Protein AF-A0A5D0VZ85-F1 (afdb_monomer)

Structure (mmCIF, N/CA/C/O backbone):
data_AF-A0A5D0VZ85-F1
#
_entry.id   AF-A0A5D0VZ85-F1
#
loop_
_atom_site.group_PDB
_atom_site.id
_atom_site.type_symbol
_atom_site.label_atom_id
_atom_site.label_alt_id
_atom_site.label_comp_id
_atom_site.label_asym_id
_atom_site.label_entity_id
_atom_site.label_se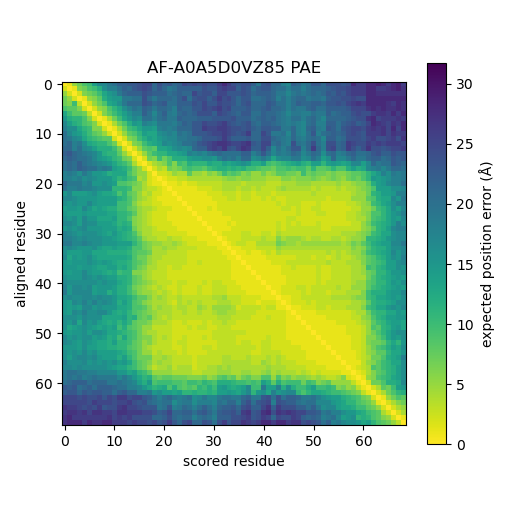q_id
_atom_site.pdbx_PDB_ins_code
_atom_site.Cartn_x
_atom_site.Cartn_y
_atom_site.Cartn_z
_atom_site.occupancy
_atom_site.B_iso_or_equiv
_atom_site.auth_seq_id
_atom_site.auth_comp_id
_atom_site.auth_asym_id
_atom_site.auth_atom_id
_atom_site.pdbx_PDB_model_num
ATOM 1 N N . MET A 1 1 ? 12.289 16.158 -9.3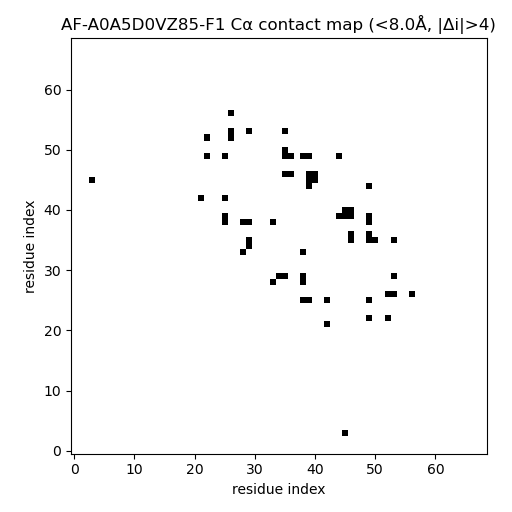78 1.00 34.72 1 MET A N 1
ATOM 2 C CA . MET A 1 1 ? 11.977 14.898 -10.082 1.00 34.72 1 MET A CA 1
ATOM 3 C C . MET A 1 1 ? 12.570 13.811 -9.205 1.00 34.72 1 MET A C 1
ATOM 5 O O . MET A 1 1 ? 13.780 13.780 -9.081 1.00 34.72 1 MET A O 1
ATOM 9 N N . ILE A 1 2 ? 11.753 13.117 -8.408 1.00 45.94 2 ILE A N 1
ATOM 10 C CA . ILE A 1 2 ? 12.266 12.280 -7.310 1.00 45.94 2 ILE A CA 1
ATOM 11 C C . ILE A 1 2 ? 12.908 11.027 -7.913 1.00 45.94 2 ILE A C 1
ATOM 13 O O . ILE A 1 2 ? 12.217 10.136 -8.407 1.00 45.94 2 ILE A O 1
ATOM 17 N N . GLU A 1 3 ? 14.237 11.017 -7.894 1.00 41.22 3 GLU A N 1
ATOM 18 C CA . GLU A 1 3 ? 15.114 9.943 -8.345 1.00 41.22 3 GLU A CA 1
ATOM 19 C C . GLU A 1 3 ? 14.856 8.688 -7.495 1.00 41.22 3 GLU A C 1
ATOM 21 O O . GLU A 1 3 ? 15.167 8.639 -6.309 1.00 41.22 3 GLU A O 1
ATOM 26 N N . ASN A 1 4 ? 14.236 7.669 -8.094 1.00 37.47 4 ASN A N 1
ATOM 27 C CA . ASN A 1 4 ? 14.070 6.336 -7.501 1.00 37.47 4 ASN A CA 1
ATOM 28 C C . ASN A 1 4 ? 15.235 5.423 -7.931 1.00 37.47 4 ASN A C 1
ATOM 30 O O . ASN A 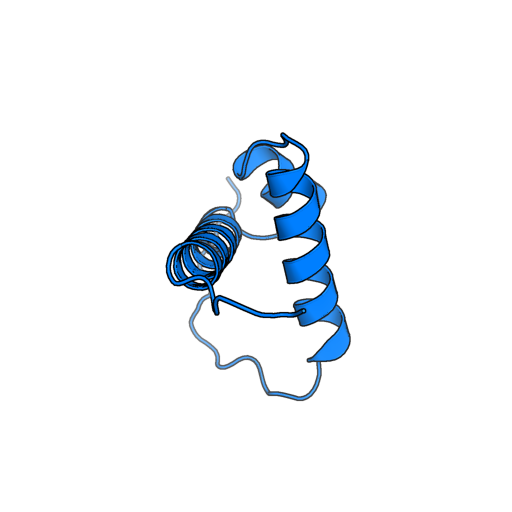1 4 ? 15.035 4.327 -8.454 1.00 37.47 4 ASN A O 1
ATOM 34 N N . GLU A 1 5 ? 16.465 5.885 -7.724 1.00 50.97 5 GLU A N 1
ATOM 35 C CA . GLU A 1 5 ? 17.690 5.119 -7.964 1.00 50.97 5 GLU A CA 1
ATOM 36 C C . GLU A 1 5 ? 18.149 4.526 -6.625 1.00 50.97 5 GLU A C 1
ATOM 38 O O . GLU A 1 5 ? 18.734 5.215 -5.793 1.00 50.97 5 GLU A O 1
ATOM 43 N N . GLY A 1 6 ? 17.842 3.252 -6.359 1.00 41.22 6 GLY A N 1
ATOM 44 C CA . GLY A 1 6 ? 18.276 2.651 -5.094 1.00 41.22 6 GLY A CA 1
ATOM 45 C C . GLY A 1 6 ? 17.709 1.284 -4.735 1.00 41.22 6 GLY A C 1
ATOM 46 O O . GLY A 1 6 ? 17.324 1.081 -3.589 1.00 41.22 6 GLY A O 1
ATOM 47 N N . LEU A 1 7 ? 17.674 0.320 -5.665 1.00 43.69 7 LEU A N 1
ATOM 48 C CA . LEU A 1 7 ? 17.543 -1.102 -5.293 1.00 43.69 7 LEU A CA 1
ATOM 49 C C . LEU A 1 7 ? 18.887 -1.846 -5.348 1.00 43.69 7 LEU A C 1
ATOM 51 O O . LEU A 1 7 ? 18.938 -3.056 -5.553 1.00 43.69 7 LEU A O 1
ATOM 55 N N . THR A 1 8 ? 19.991 -1.132 -5.132 1.00 52.44 8 THR A N 1
ATOM 56 C CA . THR A 1 8 ? 21.253 -1.727 -4.699 1.00 52.44 8 THR A CA 1
ATOM 57 C C . THR A 1 8 ? 21.347 -1.528 -3.194 1.00 52.44 8 THR A C 1
ATOM 59 O O . THR A 1 8 ? 21.719 -0.466 -2.722 1.00 52.44 8 THR A O 1
ATOM 62 N N . ARG A 1 9 ? 20.922 -2.540 -2.433 1.00 47.19 9 ARG A N 1
ATOM 63 C CA . ARG A 1 9 ? 21.371 -2.923 -1.077 1.00 47.19 9 ARG A CA 1
ATOM 64 C C . ARG A 1 9 ? 20.296 -3.833 -0.494 1.00 47.19 9 ARG A C 1
ATOM 66 O O . ARG A 1 9 ? 19.131 -3.473 -0.386 1.00 47.19 9 ARG A O 1
ATOM 73 N N . ARG A 1 10 ? 20.712 -5.045 -0.138 1.00 54.38 10 ARG A N 1
ATOM 74 C CA . ARG A 1 10 ? 19.922 -6.012 0.629 1.00 54.38 10 ARG A CA 1
ATOM 75 C C . ARG A 1 10 ? 19.292 -5.295 1.837 1.00 54.38 10 ARG A C 1
ATOM 77 O O . ARG A 1 10 ? 20.067 -4.809 2.663 1.00 54.38 10 ARG A O 1
ATOM 84 N N . PRO A 1 11 ? 17.957 -5.233 1.987 1.00 47.56 11 PRO A N 1
ATOM 85 C CA . PRO A 1 11 ? 17.384 -4.797 3.247 1.00 47.56 11 PRO A CA 1
ATOM 86 C C . PRO A 1 11 ? 17.661 -5.908 4.257 1.00 47.56 11 PRO A C 1
ATOM 88 O O . PRO A 1 11 ? 17.162 -7.032 4.151 1.00 47.56 11 PRO A O 1
ATOM 91 N N . THR A 1 12 ? 18.564 -5.610 5.184 1.00 51.06 12 THR A N 1
ATOM 92 C CA . THR A 1 12 ? 18.883 -6.467 6.314 1.00 51.06 12 THR A CA 1
ATOM 93 C C . THR A 1 12 ? 17.609 -6.739 7.099 1.00 51.06 12 THR A C 1
ATOM 95 O O . THR A 1 12 ? 16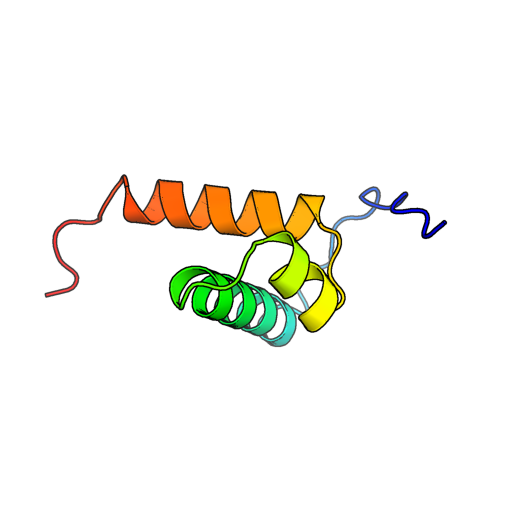.755 -5.888 7.337 1.00 51.06 12 THR A O 1
ATOM 98 N N . LEU A 1 13 ? 17.459 -8.000 7.452 1.00 51.09 13 LEU A N 1
ATOM 99 C CA . LEU A 1 13 ? 16.233 -8.635 7.891 1.00 51.09 13 LEU A CA 1
ATOM 100 C C . LEU A 1 13 ? 15.853 -8.321 9.357 1.00 51.09 13 LEU A C 1
ATOM 102 O O . LEU A 1 13 ? 15.297 -9.174 10.044 1.00 51.09 13 LEU A O 1
ATOM 106 N N . MET A 1 14 ? 16.128 -7.103 9.836 1.00 47.62 14 MET A N 1
ATOM 107 C CA . MET A 1 14 ? 15.902 -6.668 11.228 1.00 47.62 14 MET A CA 1
ATOM 108 C C . MET A 1 14 ? 14.964 -5.452 11.359 1.00 47.62 14 MET A C 1
ATOM 110 O O . MET A 1 14 ? 14.831 -4.895 12.439 1.00 47.62 14 MET A O 1
ATOM 114 N N . THR A 1 15 ? 14.249 -5.084 10.289 1.00 47.06 15 THR A N 1
ATOM 115 C CA . THR A 1 15 ? 13.173 -4.060 10.296 1.00 47.06 15 THR A CA 1
ATOM 116 C C . THR A 1 15 ? 11.837 -4.644 9.810 1.00 47.06 15 THR A C 1
ATOM 118 O O . THR A 1 15 ? 10.992 -3.965 9.230 1.00 47.06 15 THR A O 1
ATOM 121 N N . ARG A 1 16 ? 11.675 -5.962 9.966 1.00 56.81 16 ARG A N 1
ATOM 122 C CA . ARG A 1 16 ? 10.655 -6.774 9.287 1.00 56.81 16 ARG A CA 1
ATOM 123 C C . ARG A 1 16 ? 9.187 -6.556 9.697 1.00 56.81 16 ARG A C 1
ATOM 125 O O . ARG A 1 16 ? 8.358 -6.844 8.840 1.00 56.81 16 ARG A O 1
ATOM 132 N N . PRO A 1 17 ? 8.819 -6.062 10.896 1.00 55.00 17 PRO A N 1
ATOM 133 C CA . PRO A 1 17 ? 7.408 -5.809 11.200 1.00 55.00 17 PRO A CA 1
ATOM 134 C C . PRO A 1 17 ? 6.889 -4.594 10.426 1.00 55.00 17 PRO A C 1
ATOM 136 O O . PRO A 1 17 ? 5.973 -4.714 9.625 1.00 55.00 17 PRO A O 1
ATOM 139 N N . LEU A 1 18 ? 7.571 -3.450 10.557 1.00 61.97 18 LEU A N 1
ATOM 140 C CA . LEU A 1 18 ? 7.132 -2.169 9.994 1.00 61.97 18 LEU A CA 1
ATOM 141 C C . LEU A 1 18 ? 6.989 -2.182 8.468 1.00 61.97 18 LEU A C 1
ATOM 143 O O . LEU A 1 18 ? 6.029 -1.622 7.947 1.00 61.97 18 LEU A O 1
ATOM 147 N N . LEU A 1 19 ? 7.909 -2.827 7.740 1.00 69.81 19 LEU A N 1
ATOM 148 C CA . LEU A 1 19 ? 7.784 -2.932 6.282 1.00 69.81 19 LEU A CA 1
ATOM 149 C C . LEU A 1 19 ? 6.678 -3.902 5.856 1.00 69.81 19 LEU A C 1
ATOM 151 O O . LEU A 1 19 ? 6.025 -3.644 4.849 1.00 69.81 19 LEU A O 1
ATOM 155 N N . THR A 1 20 ? 6.473 -4.999 6.589 1.00 74.12 20 THR A N 1
ATOM 156 C CA . THR A 1 20 ? 5.416 -5.973 6.265 1.00 74.12 20 THR A CA 1
ATOM 157 C C . THR A 1 20 ? 4.047 -5.339 6.485 1.00 74.12 20 THR A C 1
ATOM 159 O O . THR A 1 20 ? 3.233 -5.329 5.567 1.00 74.12 20 THR A O 1
ATOM 162 N N . ASP A 1 21 ? 3.864 -4.666 7.622 1.00 80.69 21 ASP A N 1
ATOM 163 C CA . ASP A 1 21 ? 2.698 -3.832 7.917 1.00 80.69 21 ASP A CA 1
ATOM 164 C C . ASP A 1 21 ? 2.441 -2.774 6.833 1.00 80.69 21 ASP A C 1
ATOM 166 O O . ASP A 1 21 ? 1.299 -2.537 6.439 1.00 80.69 21 ASP A O 1
ATOM 170 N N . LEU A 1 22 ? 3.496 -2.122 6.331 1.00 83.94 22 LEU A N 1
ATOM 171 C CA . LEU A 1 22 ? 3.370 -1.119 5.272 1.00 83.94 22 LEU A CA 1
ATOM 172 C C . LEU A 1 22 ? 2.906 -1.744 3.951 1.00 83.94 22 LEU A C 1
ATOM 174 O O . LEU A 1 22 ? 2.037 -1.182 3.283 1.00 83.94 22 LEU A O 1
ATOM 178 N N . CYS A 1 23 ? 3.449 -2.912 3.589 1.00 83.69 23 CYS A N 1
ATOM 179 C CA . CYS A 1 23 ? 2.998 -3.668 2.421 1.00 83.69 23 CYS A CA 1
ATOM 180 C C . CYS A 1 23 ? 1.523 -4.038 2.551 1.00 83.69 23 CYS A C 1
ATOM 182 O O . CYS A 1 23 ? 0.756 -3.827 1.616 1.00 83.69 23 CYS A O 1
ATOM 184 N N . GLU A 1 24 ? 1.130 -4.575 3.704 1.00 85.00 24 GLU A N 1
ATOM 185 C CA . GLU A 1 24 ? -0.230 -5.040 3.968 1.00 85.00 24 GLU A CA 1
ATOM 186 C C . GLU A 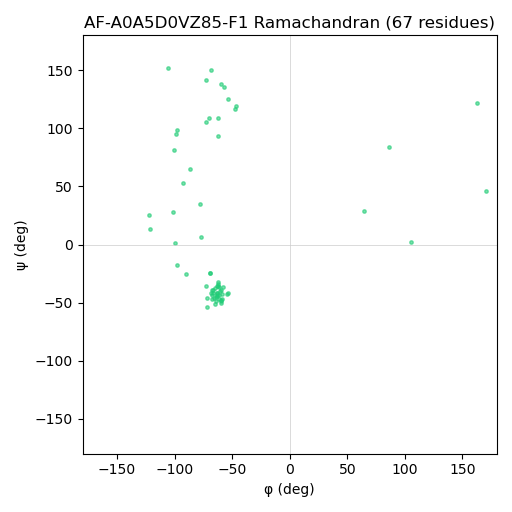1 24 ? -1.235 -3.891 3.927 1.00 85.00 24 GLU A C 1
ATOM 188 O O . GLU A 1 24 ? -2.251 -3.997 3.244 1.00 85.00 24 GLU A O 1
ATOM 193 N N . ARG A 1 25 ? -0.932 -2.751 4.561 1.00 88.44 25 ARG A N 1
ATOM 194 C CA . ARG A 1 25 ? -1.796 -1.559 4.510 1.00 88.44 25 ARG A CA 1
ATOM 195 C C . ARG A 1 25 ? -1.897 -0.977 3.105 1.00 88.44 25 ARG A C 1
ATOM 197 O O . ARG A 1 25 ? -2.976 -0.542 2.705 1.00 88.44 25 ARG A O 1
ATOM 204 N N . LEU A 1 26 ? -0.802 -0.992 2.345 1.00 88.75 26 LEU A N 1
ATOM 205 C CA . LEU A 1 26 ? -0.806 -0.566 0.948 1.00 88.75 26 LEU A CA 1
ATOM 206 C C . LEU A 1 26 ? -1.681 -1.484 0.096 1.00 88.75 26 LEU A C 1
ATOM 208 O O . LEU A 1 26 ? -2.530 -1.003 -0.653 1.00 88.75 26 LEU A O 1
ATOM 212 N N . ILE A 1 27 ? -1.500 -2.798 0.227 1.00 87.56 27 ILE A N 1
ATOM 213 C CA . ILE A 1 27 ? -2.283 -3.807 -0.490 1.00 87.56 27 ILE A CA 1
ATOM 214 C C . ILE A 1 27 ? -3.765 -3.693 -0.115 1.00 87.56 27 ILE A C 1
ATOM 216 O O . ILE A 1 27 ? -4.604 -3.698 -1.012 1.00 87.56 27 ILE A O 1
ATOM 220 N N . ALA A 1 28 ? -4.093 -3.518 1.169 1.00 88.38 28 ALA A N 1
ATOM 221 C CA . ALA A 1 28 ? -5.462 -3.337 1.647 1.00 88.38 28 ALA A CA 1
ATOM 222 C C . ALA A 1 28 ? -6.108 -2.060 1.089 1.00 88.38 28 ALA A C 1
ATOM 224 O O . ALA A 1 28 ? -7.253 -2.096 0.643 1.00 88.38 28 ALA A O 1
ATOM 225 N N . ALA A 1 29 ? -5.374 -0.943 1.033 1.00 88.69 29 ALA A N 1
ATOM 226 C CA . ALA A 1 29 ? -5.866 0.294 0.426 1.00 88.69 29 ALA A CA 1
ATOM 227 C C . ALA A 1 29 ? -6.149 0.122 -1.075 1.00 88.69 29 ALA A C 1
ATOM 229 O O . ALA A 1 29 ? -7.179 0.582 -1.569 1.00 88.69 29 ALA A O 1
ATOM 230 N N . VAL A 1 30 ? -5.266 -0.577 -1.797 1.00 89.12 30 VAL A N 1
ATOM 231 C CA . VAL A 1 30 ? -5.475 -0.901 -3.217 1.00 89.12 30 VAL A CA 1
ATOM 232 C C . VAL A 1 30 ? -6.654 -1.863 -3.402 1.00 89.12 30 VAL A C 1
ATOM 234 O O . VAL A 1 30 ? -7.447 -1.684 -4.325 1.00 89.12 30 VAL A O 1
ATOM 237 N N . GLY A 1 31 ? -6.807 -2.850 -2.516 1.00 86.56 31 GLY A N 1
ATOM 238 C CA . GLY A 1 31 ? -7.955 -3.760 -2.484 1.00 86.56 31 GLY A CA 1
ATOM 239 C C . GLY A 1 31 ? -9.281 -3.042 -2.214 1.00 86.56 31 GLY A C 1
ATOM 240 O O . GLY A 1 31 ? -10.295 -3.400 -2.801 1.00 86.56 31 GLY A O 1
ATOM 241 N N . GLY A 1 32 ? -9.258 -1.976 -1.411 1.00 86.31 32 GLY A N 1
ATOM 242 C CA . GLY A 1 32 ? -10.403 -1.103 -1.134 1.00 86.31 32 GLY A CA 1
ATOM 243 C C . GLY A 1 32 ? -10.748 -0.098 -2.243 1.00 86.31 32 GLY A C 1
ATOM 244 O O . GLY A 1 32 ? -11.608 0.751 -2.028 1.00 86.31 32 GLY A O 1
ATOM 245 N N . GLY A 1 33 ? -10.091 -0.157 -3.409 1.00 88.06 33 GLY A N 1
ATOM 246 C CA . GLY A 1 33 ? -10.401 0.684 -4.576 1.00 88.06 33 GLY A CA 1
ATOM 247 C C . GLY A 1 33 ? -9.415 1.824 -4.849 1.00 88.06 33 GLY A C 1
ATOM 248 O O . GLY A 1 33 ? -9.602 2.575 -5.807 1.00 88.06 33 GLY A O 1
ATOM 249 N N . MET A 1 34 ? -8.343 1.963 -4.062 1.00 88.75 34 MET A N 1
ATOM 250 C CA . MET A 1 34 ? -7.295 2.951 -4.336 1.00 88.75 34 MET A CA 1
ATOM 251 C C . MET A 1 34 ? -6.433 2.533 -5.535 1.00 88.75 34 MET A C 1
ATOM 253 O O . MET A 1 34 ? -6.073 1.366 -5.703 1.00 88.75 34 MET A O 1
ATOM 257 N N . SER A 1 35 ? -6.034 3.497 -6.367 1.00 86.12 35 SER A N 1
ATOM 258 C CA . SER A 1 35 ? -5.064 3.221 -7.428 1.00 86.12 35 SER A CA 1
ATOM 259 C C . SER A 1 35 ? -3.680 2.929 -6.831 1.00 86.12 35 SER A C 1
ATOM 261 O O . SER A 1 35 ? -3.306 3.450 -5.782 1.00 86.12 35 SER A O 1
ATOM 263 N N . ARG A 1 36 ? -2.880 2.106 -7.517 1.00 85.25 36 ARG A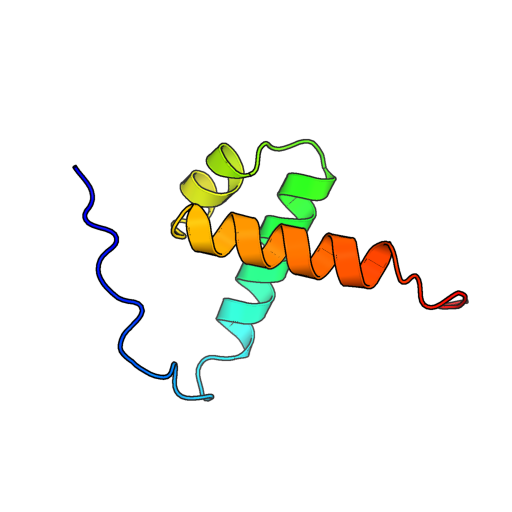 N 1
ATOM 264 C CA . ARG A 1 36 ? -1.524 1.734 -7.063 1.00 85.25 36 ARG A CA 1
ATOM 265 C C . ARG A 1 36 ? -0.614 2.949 -6.873 1.00 85.25 36 ARG A C 1
ATOM 267 O O . ARG A 1 36 ? 0.178 2.964 -5.940 1.00 85.25 36 ARG A O 1
ATOM 274 N N . ARG A 1 37 ? -0.762 3.956 -7.741 1.00 84.00 37 ARG A N 1
A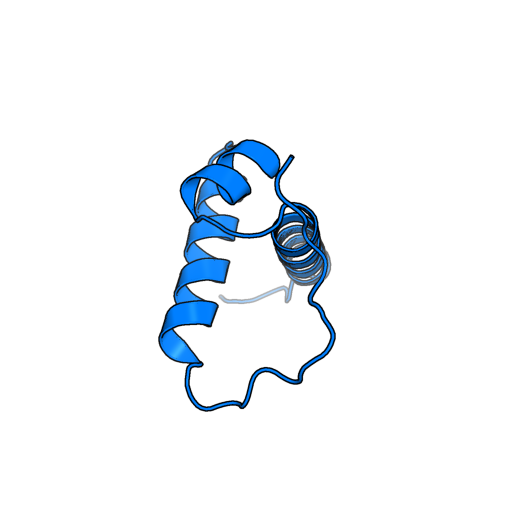TOM 275 C CA . ARG A 1 37 ? -0.050 5.240 -7.661 1.00 84.00 37 ARG A CA 1
ATOM 276 C C . ARG A 1 37 ? -0.450 6.029 -6.423 1.00 84.00 37 ARG A C 1
ATOM 278 O O . ARG A 1 37 ? 0.417 6.366 -5.630 1.00 84.00 37 ARG A O 1
ATOM 285 N N . ALA A 1 38 ? -1.753 6.209 -6.204 1.00 86.56 38 ALA A N 1
ATOM 286 C CA . ALA A 1 38 ? -2.252 6.922 -5.031 1.00 86.56 38 ALA A CA 1
ATOM 287 C C . ALA A 1 38 ? -1.851 6.222 -3.722 1.00 86.56 38 ALA A C 1
ATOM 289 O O . ALA A 1 38 ? -1.521 6.877 -2.737 1.00 86.56 38 ALA A O 1
ATOM 290 N N . ALA A 1 39 ? -1.827 4.886 -3.714 1.00 88.19 39 ALA A N 1
ATOM 291 C CA . ALA A 1 39 ? -1.344 4.128 -2.569 1.00 88.19 39 ALA A CA 1
ATOM 292 C C . ALA A 1 39 ? 0.169 4.324 -2.359 1.00 88.19 39 ALA A C 1
ATOM 294 O O . ALA A 1 39 ? 0.603 4.564 -1.237 1.00 88.19 39 ALA A O 1
ATOM 295 N N . ALA A 1 40 ? 0.974 4.296 -3.424 1.00 87.94 40 ALA A N 1
ATOM 296 C CA . ALA A 1 40 ? 2.412 4.543 -3.340 1.00 87.94 40 ALA A CA 1
ATOM 297 C C . ALA A 1 40 ? 2.734 5.928 -2.751 1.00 87.94 40 ALA A C 1
ATOM 299 O O . ALA A 1 40 ? 3.525 6.026 -1.813 1.00 87.94 40 ALA A O 1
ATOM 300 N N . GLU A 1 41 ? 2.053 6.973 -3.229 1.00 87.50 41 GLU A N 1
ATOM 301 C CA . GLU A 1 41 ? 2.190 8.341 -2.715 1.00 87.50 41 GLU A CA 1
ATOM 302 C C . GLU A 1 41 ? 1.754 8.450 -1.248 1.00 87.50 41 GLU A C 1
ATOM 304 O O . GLU A 1 41 ? 2.463 9.035 -0.432 1.00 87.50 41 GLU A O 1
ATOM 309 N N . ARG A 1 42 ? 0.628 7.825 -0.880 1.00 84.56 42 ARG A N 1
ATOM 310 C CA . ARG A 1 42 ? 0.099 7.843 0.492 1.00 84.56 42 ARG A CA 1
ATOM 311 C C . ARG A 1 42 ? 1.025 7.172 1.507 1.00 84.56 42 ARG A C 1
ATOM 313 O O . ARG A 1 42 ? 1.077 7.601 2.656 1.00 84.56 42 ARG A O 1
ATOM 320 N N . PHE A 1 43 ? 1.714 6.110 1.100 1.00 84.38 43 PHE A N 1
ATOM 321 C CA . PHE A 1 43 ? 2.599 5.330 1.969 1.00 84.38 43 PHE A CA 1
ATOM 322 C C . PHE A 1 43 ? 4.084 5.690 1.806 1.00 84.38 43 PHE A C 1
ATOM 324 O O . PHE A 1 43 ? 4.923 5.098 2.483 1.00 84.38 43 PHE A O 1
ATOM 331 N N . GLY A 1 44 ? 4.418 6.654 0.939 1.00 86.06 44 GLY A N 1
ATOM 332 C CA . GLY A 1 44 ? 5.792 7.111 0.717 1.00 86.06 44 GLY A CA 1
ATOM 333 C C . GLY A 1 44 ? 6.710 6.042 0.116 1.00 86.06 44 GLY A C 1
ATOM 334 O O . GLY A 1 44 ? 7.910 6.045 0.383 1.00 86.06 44 GLY A O 1
ATOM 335 N N . VAL A 1 45 ? 6.161 5.106 -0.664 1.00 84.62 45 VAL A N 1
ATOM 336 C CA . VAL A 1 45 ? 6.934 4.042 -1.321 1.00 84.62 45 VAL A CA 1
ATOM 337 C C . VAL A 1 45 ? 7.077 4.314 -2.813 1.00 84.62 45 VAL A C 1
ATOM 339 O O . VAL A 1 45 ? 6.211 4.924 -3.436 1.00 84.62 45 VAL A O 1
ATOM 342 N N . GLY A 1 46 ? 8.157 3.818 -3.419 1.00 86.19 46 GLY A N 1
ATOM 343 C CA . GLY A 1 46 ? 8.325 3.895 -4.869 1.00 86.19 46 GLY A CA 1
ATOM 344 C C . GLY A 1 46 ? 7.192 3.173 -5.611 1.00 86.19 46 GLY A C 1
ATOM 345 O O . GLY A 1 46 ? 6.810 2.058 -5.244 1.00 86.19 46 GLY A O 1
ATOM 346 N N . GLU A 1 47 ? 6.682 3.774 -6.690 1.00 83.62 47 GLU A N 1
ATOM 347 C CA . GLU A 1 47 ? 5.578 3.221 -7.493 1.00 83.62 47 GLU A CA 1
ATOM 348 C C . GLU A 1 47 ? 5.878 1.791 -7.979 1.00 83.62 47 GLU A C 1
ATOM 350 O O . GLU A 1 47 ? 5.039 0.897 -7.868 1.00 83.62 47 GLU A O 1
ATOM 355 N N . ALA A 1 48 ? 7.110 1.536 -8.432 1.00 82.69 48 ALA A N 1
ATOM 356 C CA . ALA A 1 48 ? 7.552 0.210 -8.865 1.00 82.69 48 ALA A CA 1
ATOM 357 C C . ALA A 1 48 ? 7.506 -0.839 -7.735 1.00 82.69 48 ALA A C 1
ATOM 359 O O . ALA A 1 48 ? 7.246 -2.018 -7.984 1.00 82.69 48 ALA A O 1
ATOM 360 N N . THR A 1 49 ? 7.739 -0.426 -6.488 1.00 82.00 49 THR A N 1
ATOM 361 C CA . THR A 1 49 ? 7.646 -1.296 -5.307 1.00 82.00 49 THR A CA 1
ATOM 362 C C . THR A 1 49 ? 6.189 -1.632 -5.001 1.00 82.00 49 THR A C 1
ATOM 364 O O . THR A 1 49 ? 5.857 -2.807 -4.844 1.00 82.00 49 THR A O 1
ATOM 367 N N . ALA A 1 50 ? 5.306 -0.629 -5.017 1.00 85.75 50 ALA A N 1
ATOM 368 C CA . ALA A 1 50 ? 3.867 -0.819 -4.840 1.00 85.75 50 ALA A CA 1
ATOM 369 C C . ALA A 1 50 ? 3.272 -1.751 -5.911 1.00 85.75 50 ALA A C 1
ATOM 371 O O . ALA A 1 50 ? 2.497 -2.653 -5.589 1.00 85.75 50 ALA A O 1
ATOM 372 N N . ILE A 1 51 ? 3.674 -1.590 -7.178 1.00 86.50 51 ILE A N 1
ATOM 373 C CA . ILE A 1 51 ? 3.256 -2.471 -8.278 1.00 86.50 51 ILE A CA 1
ATOM 374 C C . ILE A 1 51 ? 3.684 -3.915 -8.001 1.00 86.50 51 ILE A C 1
ATOM 376 O O . ILE A 1 51 ? 2.832 -4.802 -8.027 1.00 86.50 51 ILE A O 1
ATOM 380 N N . ARG A 1 52 ? 4.958 -4.158 -7.662 1.00 85.56 52 ARG A N 1
ATOM 381 C CA . ARG A 1 52 ? 5.466 -5.509 -7.358 1.00 85.56 52 ARG A CA 1
ATOM 382 C C . ARG A 1 52 ? 4.740 -6.165 -6.183 1.00 85.56 52 ARG A C 1
ATOM 384 O O . ARG A 1 52 ? 4.478 -7.366 -6.231 1.00 85.56 52 ARG A O 1
ATOM 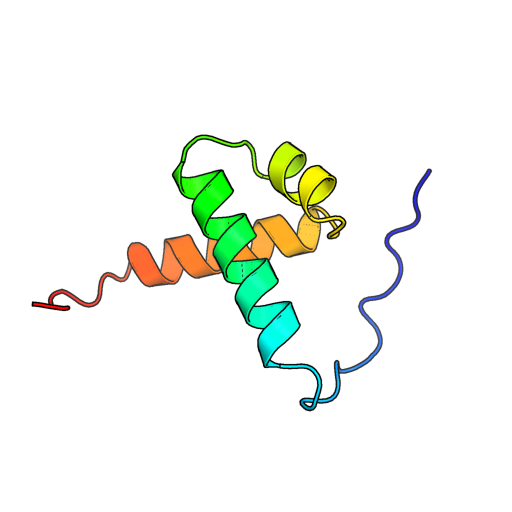391 N N . TRP A 1 53 ? 4.408 -5.409 -5.136 1.00 86.75 53 TRP A N 1
ATOM 392 C CA . TRP A 1 53 ? 3.649 -5.928 -3.993 1.00 86.75 53 TRP A CA 1
ATOM 393 C C . TRP A 1 53 ? 2.228 -6.325 -4.384 1.00 86.75 53 TRP A C 1
ATOM 395 O O . TRP A 1 53 ? 1.796 -7.430 -4.067 1.00 86.75 53 TRP A O 1
ATOM 405 N N . VAL A 1 54 ? 1.528 -5.470 -5.132 1.00 85.00 54 VAL A N 1
ATOM 406 C CA . VAL A 1 54 ? 0.166 -5.753 -5.601 1.00 85.00 54 VAL A CA 1
ATOM 407 C C . VAL A 1 54 ? 0.146 -6.897 -6.615 1.00 85.00 54 VAL A C 1
ATOM 409 O O . VAL A 1 54 ? -0.758 -7.725 -6.574 1.00 85.00 54 VAL A O 1
ATOM 412 N N . GLU A 1 55 ? 1.125 -6.985 -7.515 1.00 86.25 55 GLU A N 1
ATOM 413 C CA . GLU A 1 55 ? 1.267 -8.117 -8.438 1.00 86.25 55 GLU A CA 1
ATOM 414 C C . GLU A 1 55 ? 1.519 -9.423 -7.694 1.00 86.25 55 GLU A C 1
ATOM 416 O O . GLU A 1 55 ? 0.883 -10.429 -7.999 1.00 86.25 55 GLU A O 1
ATOM 421 N N . ARG A 1 56 ? 2.409 -9.411 -6.697 1.00 83.81 56 ARG A N 1
ATOM 422 C CA . ARG A 1 56 ? 2.662 -10.580 -5.855 1.00 83.81 56 ARG A CA 1
ATOM 423 C C . ARG A 1 56 ? 1.408 -10.991 -5.096 1.00 83.81 56 ARG A C 1
ATOM 425 O O . ARG A 1 56 ? 1.064 -12.163 -5.137 1.00 83.81 56 ARG A O 1
ATOM 432 N N . TYR A 1 57 ? 0.712 -10.044 -4.471 1.00 83.19 57 TYR A N 1
ATOM 433 C CA . TYR A 1 57 ? -0.541 -10.308 -3.769 1.00 83.19 57 TYR A CA 1
ATOM 434 C C . TYR A 1 57 ? -1.597 -10.886 -4.709 1.00 83.19 57 TYR A C 1
ATOM 436 O O . TYR A 1 57 ? -2.160 -11.931 -4.423 1.00 83.19 57 TYR A O 1
ATOM 444 N N . ARG A 1 58 ? -1.800 -10.285 -5.886 1.00 79.19 58 ARG A N 1
ATOM 445 C CA . ARG A 1 58 ? -2.727 -10.813 -6.896 1.00 79.19 58 ARG A CA 1
ATOM 446 C C . ARG A 1 58 ? -2.324 -12.188 -7.399 1.00 79.19 58 ARG A C 1
ATOM 448 O O . ARG A 1 58 ? -3.204 -12.984 -7.654 1.00 79.19 58 ARG A O 1
ATOM 455 N N . ARG A 1 59 ? -1.034 -12.497 -7.539 1.00 78.44 59 ARG A N 1
ATOM 456 C CA . ARG A 1 59 ? -0.589 -13.857 -7.884 1.00 78.44 59 ARG A CA 1
ATOM 457 C C . ARG A 1 59 ? -0.847 -14.834 -6.741 1.00 78.44 59 ARG A C 1
ATOM 459 O O . ARG A 1 59 ? -1.324 -15.922 -7.008 1.00 78.44 59 ARG A O 1
ATOM 466 N N . SER A 1 60 ? -0.591 -14.448 -5.493 1.00 71.69 60 SER A N 1
ATOM 467 C CA . SER A 1 60 ? -0.872 -15.269 -4.307 1.00 71.69 60 SER A CA 1
ATOM 468 C C . SER A 1 60 ? -2.364 -15.442 -4.010 1.00 71.69 60 SER A C 1
ATOM 470 O O . SER A 1 60 ? -2.723 -16.405 -3.356 1.00 71.69 60 SER A O 1
ATOM 472 N N . VAL A 1 61 ? -3.214 -14.520 -4.465 1.00 60.25 61 VAL A N 1
ATOM 473 C CA . VAL A 1 61 ? -4.679 -14.591 -4.344 1.00 60.25 61 VAL A CA 1
ATOM 474 C C . VAL A 1 61 ? -5.326 -15.129 -5.622 1.00 60.25 61 VAL A C 1
ATOM 476 O O . VAL A 1 61 ? -6.460 -15.537 -5.582 1.00 60.25 61 VAL A O 1
ATOM 479 N N . CYS A 1 62 ? -4.659 -15.148 -6.777 1.00 45.31 62 CYS A N 1
ATOM 480 C CA . CYS A 1 62 ? -5.172 -15.799 -7.995 1.00 45.31 62 CYS A CA 1
ATOM 481 C C . CYS A 1 62 ? -4.731 -17.267 -8.075 1.00 45.31 62 CYS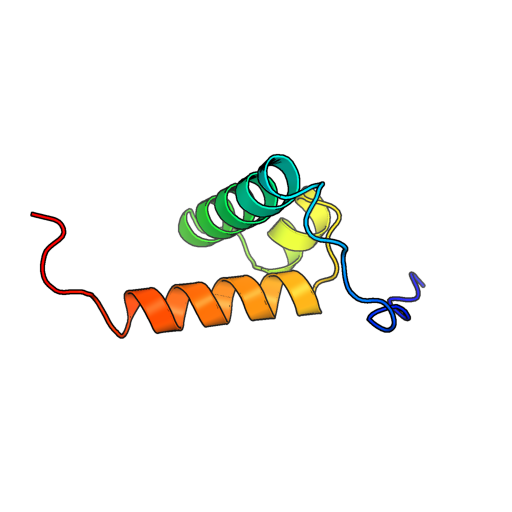 A C 1
ATOM 483 O O . CYS A 1 62 ? -5.395 -18.085 -8.702 1.00 45.31 62 CYS A O 1
ATOM 485 N N . ILE A 1 63 ? -3.615 -17.601 -7.426 1.00 48.16 63 ILE A N 1
ATOM 486 C CA . ILE A 1 63 ? -3.332 -18.945 -6.930 1.00 48.16 63 ILE A CA 1
ATOM 487 C C . ILE A 1 63 ? -3.986 -18.998 -5.548 1.00 48.16 63 ILE A C 1
ATOM 489 O O . ILE A 1 63 ? -3.277 -18.982 -4.546 1.00 48.16 63 ILE A O 1
ATOM 493 N N . GLU A 1 64 ? -5.318 -18.911 -5.463 1.00 44.59 64 GLU A N 1
ATOM 494 C CA . GLU A 1 64 ? -5.975 -19.051 -4.162 1.00 44.59 64 GLU A CA 1
ATOM 495 C C . GLU A 1 64 ? -5.501 -20.367 -3.532 1.00 44.59 64 GLU A C 1
ATOM 497 O O . GLU A 1 64 ? -5.634 -21.424 -4.158 1.00 44.59 64 GLU A O 1
ATOM 502 N N . PRO A 1 65 ? -4.960 -20.353 -2.302 1.00 48.94 65 PRO A N 1
ATOM 503 C CA . PRO A 1 65 ? -5.157 -21.488 -1.431 1.00 48.94 65 PRO A CA 1
ATOM 504 C C . PRO A 1 65 ? -6.668 -21.564 -1.203 1.00 48.94 65 PRO A C 1
ATOM 506 O O . PRO A 1 65 ? -7.215 -20.874 -0.343 1.00 48.94 65 PRO A O 1
ATOM 509 N N . GLU A 1 66 ? -7.361 -22.362 -2.015 1.00 49.00 66 GLU A N 1
ATOM 510 C CA . GLU A 1 66 ? -8.676 -22.865 -1.647 1.00 49.00 66 GLU A CA 1
ATOM 511 C C . GLU A 1 66 ? -8.553 -23.390 -0.207 1.00 49.00 66 GLU A C 1
ATOM 513 O O . GLU A 1 66 ? -7.789 -24.320 0.048 1.00 49.00 66 GLU A O 1
ATOM 518 N N . LYS A 1 67 ? -9.283 -22.763 0.725 1.00 48.22 67 LYS A N 1
ATOM 519 C CA . LYS A 1 67 ? -9.290 -22.988 2.186 1.00 48.22 67 LYS A CA 1
ATOM 520 C C . LYS A 1 67 ? -8.241 -22.218 2.999 1.00 48.22 67 LYS A C 1
ATOM 522 O O . LYS A 1 67 ? -7.269 -22.771 3.504 1.00 48.22 67 LYS A O 1
ATOM 527 N N . MET A 1 68 ? -8.576 -20.974 3.328 1.00 41.94 68 MET A N 1
ATOM 528 C CA . MET A 1 68 ? -8.581 -20.602 4.746 1.00 41.94 68 MET A CA 1
ATOM 529 C C . MET A 1 68 ? -10.040 -20.643 5.217 1.00 41.94 68 MET A C 1
ATOM 531 O O . MET A 1 68 ? -10.742 -19.635 5.197 1.00 41.94 68 MET A O 1
ATOM 535 N N . GLY A 1 69 ? -10.503 -21.853 5.528 1.00 43.69 69 GLY A N 1
ATOM 536 C CA . GLY A 1 69 ? -11.825 -22.180 6.054 1.00 43.69 69 GLY A CA 1
ATOM 537 C C . GLY A 1 69 ? -11.770 -23.543 6.719 1.00 43.69 69 GLY A C 1
ATOM 538 O O . GLY A 1 69 ? -11.168 -24.451 6.097 1.00 43.69 69 GLY A O 1
#

Radius of gyration: 13.52 Å; Cα contacts (8 Å, |Δi|>4): 32; chains: 1; bounding box: 33×38×21 Å

Mean predicted aligned error: 11.07 Å

Solvent-accessible surface area (backbone atoms only — not comparable to full-atom values): 4328 Å² total; per-residue (Å²): 131,89,80,88,82,73,89,82,69,85,80,70,89,83,58,60,64,67,55,50,54,49,51,51,54,40,45,49,45,35,72,73,70,42,51,59,60,61,37,12,65,74,71,74,45,58,53,72,56,40,48,52,51,45,50,50,48,50,50,56,59,70,53,54,69,84,70,94,117

Secondary structure (DSSP, 8-state):
--------S---TTSHHHHHHHHHHHHHHHHTT--HHHHHHHHT--HHHHHHHHHHHHHHHHS--S---

Foldseek 3Di:
DDDPPDPPDPPPCPVPPVVVVLLVVLLVVVVVPDDLVRSCVVSVHDSVVSVVSNVVVCVPVVVDPPDPD

pLDDT: mean 70.25, std 18.52, range [34.72, 89.12]

Nearest PDB structures (foldseek):
  2x48-assembly1_A  TM=9.249E-01  e=2.478E-01  Sulfolobus islandicus rod-shaped virus 1
  2lvs-assembly1_A  TM=7.939E-01  e=3.614E-01  Hyperthermus butylicus DSM 5456
  6fal-assembly1_A  TM=6.081E-01  e=4.098E-01  Escherichia coli
  1h0m-assembly1_A  TM=8.043E-01  e=2.102E+00  Agrobacterium tumefaciens
  4ld5-assembly1_B  TM=6.970E-01  e=1.535E+00  Staphylococcus aureus

Sequence (69 aa):
MIENEGLTRRPTLMTRPLLTDLCERLIAAVGGGMSRRAAAERFGVGEATAIRWVERYRRSVCIEPEKMG